Protein AF-A0A8S3AWS2-F1 (afdb_monomer_lite)

Secondary structure (DSSP, 8-state):
-HHHHTTGGGS-GGGHHHH--TTTHHHHHHHHHHHHHHT-SS-HHHHHHHHT-SSTHHHHHHHHHHS--HHHHTTT----

Radius of gyration: 12.94 Å; chains: 1; bounding box: 26×28×33 Å

Sequence (80 aa):
FLDSICGSQTGLLGLLGNYINEDNVDLINQALITLTEYCQGPCRDNQDSIVNHESNGIDIIIAIVLNDITPLNQKNYDLV

Organism: NCBI:txid392030

Foldseek 3Di:
DLLVQQVVVVVCLVCSLVSDDPVCVVVVLVVVVVLCVQCPDPNVVSVCCQVPPPGCNVVNVVSVVPDPSVVCVVVVDDRD

Structure (mmCIF, N/CA/C/O backbone):
data_AF-A0A8S3AWS2-F1
#
_entry.id   AF-A0A8S3AWS2-F1
#
loop_
_atom_site.group_PDB
_atom_site.id
_atom_site.type_symbol
_atom_site.label_atom_id
_atom_site.label_alt_id
_atom_site.label_comp_id
_atom_site.label_asym_id
_atom_site.label_entity_id
_atom_site.label_seq_id
_atom_site.pdbx_PDB_ins_code
_atom_site.Cartn_x
_atom_site.Cartn_y
_atom_site.Cartn_z
_atom_site.occupancy
_atom_site.B_iso_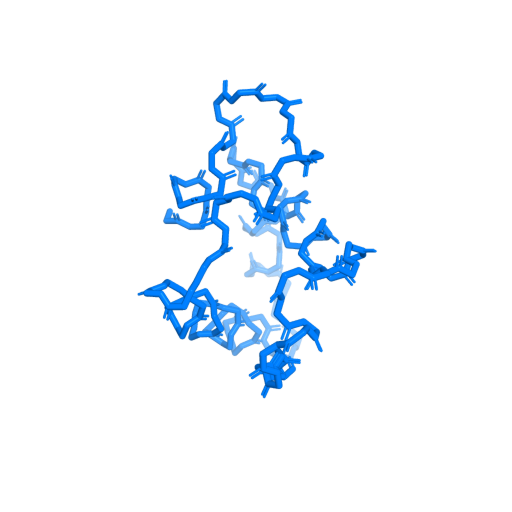or_equiv
_atom_site.auth_seq_id
_atom_site.auth_comp_id
_atom_site.auth_asym_id
_atom_site.auth_atom_id
_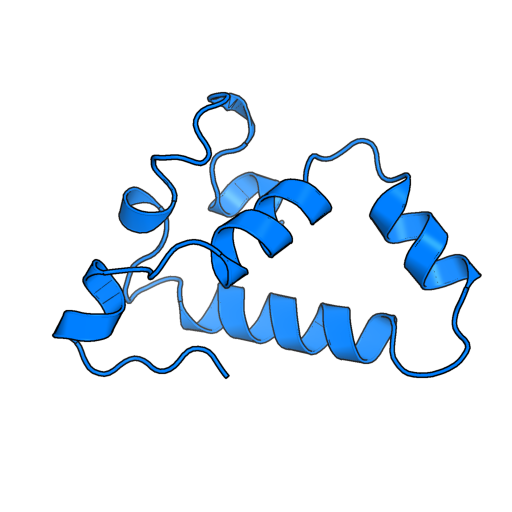atom_site.pdbx_PDB_model_num
ATOM 1 N N . PHE A 1 1 ? -2.809 8.593 -1.458 1.00 73.00 1 PHE A N 1
ATOM 2 C CA . PHE A 1 1 ? -3.912 7.871 -0.787 1.00 73.00 1 PHE A CA 1
ATOM 3 C C . PHE A 1 1 ? -3.541 7.523 0.649 1.00 73.00 1 PHE A C 1
ATOM 5 O O . PHE A 1 1 ? -4.021 8.222 1.530 1.00 73.00 1 PHE A O 1
ATOM 12 N N . LEU A 1 2 ? -2.643 6.554 0.900 1.00 72.50 2 LEU A N 1
ATOM 13 C CA . LEU A 1 2 ? -2.185 6.224 2.266 1.00 72.50 2 LEU A CA 1
ATOM 14 C C . LEU A 1 2 ? -1.600 7.437 2.999 1.00 72.50 2 LEU A C 1
ATOM 16 O O . LEU A 1 2 ? -1.965 7.701 4.136 1.00 72.50 2 LEU A O 1
ATOM 20 N N . ASP A 1 3 ? -0.796 8.232 2.296 1.00 73.06 3 ASP A N 1
ATOM 21 C CA . ASP A 1 3 ? -0.244 9.510 2.763 1.00 73.06 3 ASP A CA 1
ATOM 22 C C . ASP A 1 3 ? -1.307 10.498 3.288 1.00 73.06 3 ASP A C 1
ATOM 24 O O . ASP A 1 3 ? -1.127 11.157 4.311 1.00 73.06 3 ASP A O 1
ATOM 28 N N . SER A 1 4 ? -2.464 10.532 2.623 1.00 74.75 4 SER A N 1
ATOM 29 C CA . SER A 1 4 ? -3.591 11.411 2.945 1.00 74.75 4 SER A CA 1
ATOM 30 C C . SER A 1 4 ? -4.446 10.875 4.098 1.00 74.75 4 SER A C 1
ATOM 32 O O . SER A 1 4 ? -4.962 11.665 4.880 1.00 74.75 4 SER A O 1
ATOM 34 N N . ILE A 1 5 ? -4.586 9.550 4.212 1.00 69.94 5 ILE A N 1
ATOM 35 C CA . ILE A 1 5 ? -5.328 8.890 5.300 1.00 69.94 5 ILE A CA 1
ATOM 36 C C . ILE A 1 5 ? -4.511 8.896 6.598 1.00 69.94 5 ILE A C 1
ATOM 38 O O . ILE A 1 5 ? -5.064 9.111 7.670 1.00 69.94 5 ILE A O 1
ATOM 42 N N . CYS A 1 6 ? -3.192 8.720 6.499 1.00 67.81 6 CYS A N 1
ATOM 43 C CA . CYS A 1 6 ? -2.290 8.607 7.646 1.00 67.81 6 CYS A CA 1
ATOM 44 C C . CYS A 1 6 ? -1.694 9.953 8.104 1.00 67.81 6 CYS A C 1
ATOM 46 O O . CYS A 1 6 ? -0.859 9.974 9.004 1.00 67.81 6 CYS A O 1
ATOM 48 N N . GLY A 1 7 ? -2.108 11.077 7.506 1.00 63.53 7 GLY A N 1
ATOM 49 C CA . GLY A 1 7 ? -1.820 12.419 8.028 1.00 63.53 7 GLY A CA 1
ATOM 50 C C . GLY A 1 7 ? -0.380 12.921 7.848 1.00 63.53 7 GLY A C 1
ATOM 51 O O . GLY A 1 7 ? 0.091 13.703 8.680 1.00 63.53 7 GLY A O 1
ATOM 52 N N . SER A 1 8 ? 0.324 12.528 6.778 1.00 57.88 8 SER A N 1
ATOM 53 C CA . SER A 1 8 ? 1.771 12.785 6.607 1.00 57.88 8 SER A CA 1
ATOM 54 C C . SER A 1 8 ? 2.198 14.262 6.654 1.00 57.88 8 SER A C 1
ATOM 56 O O . SER A 1 8 ? 3.346 14.560 6.985 1.00 57.88 8 SER A O 1
ATOM 58 N N . GLN A 1 9 ? 1.274 15.201 6.414 1.00 53.72 9 GLN A N 1
ATOM 59 C CA . GLN A 1 9 ? 1.528 16.644 6.514 1.00 53.72 9 GLN A CA 1
ATOM 60 C C . GLN A 1 9 ? 1.855 17.122 7.940 1.00 53.72 9 GLN A C 1
ATOM 62 O O . GLN A 1 9 ? 2.312 18.249 8.113 1.00 53.72 9 GLN A O 1
ATOM 67 N N . THR A 1 10 ? 1.639 16.296 8.969 1.00 54.06 10 THR A N 1
ATOM 68 C CA . THR A 1 10 ? 1.856 16.692 10.372 1.00 54.06 10 THR A CA 1
ATOM 69 C C . THR A 1 10 ? 3.206 16.263 10.955 1.00 54.06 10 THR A C 1
ATOM 71 O O . THR A 1 10 ? 3.506 16.625 12.090 1.00 54.06 10 THR A O 1
ATOM 74 N N . GLY A 1 11 ? 4.050 15.531 10.212 1.00 51.84 11 GLY A N 1
ATOM 75 C CA . GLY A 1 11 ? 5.397 15.143 10.670 1.00 51.84 11 GLY A CA 1
ATOM 76 C C . GLY A 1 11 ? 5.425 14.222 11.901 1.00 51.84 11 GLY A C 1
ATOM 77 O O . GLY A 1 11 ? 6.481 14.011 12.492 1.00 51.84 11 GLY A O 1
ATOM 78 N N . LEU A 1 12 ? 4.277 13.666 12.297 1.00 53.69 12 LEU A N 1
ATOM 79 C CA . LEU A 1 12 ? 4.099 12.861 13.504 1.00 53.69 12 LEU A CA 1
ATOM 80 C C . LEU A 1 12 ? 3.540 11.480 13.141 1.00 53.69 12 LEU A C 1
ATOM 82 O O . LEU A 1 12 ? 2.382 11.165 13.402 1.00 53.69 12 LEU A O 1
ATOM 86 N N . LEU A 1 13 ? 4.404 10.611 12.605 1.00 56.44 13 LEU A N 1
ATOM 87 C CA . LEU A 1 13 ? 4.116 9.172 12.483 1.00 56.44 13 LEU A CA 1
ATOM 88 C C . LEU A 1 13 ? 3.746 8.531 13.840 1.00 56.44 13 LEU A C 1
ATOM 90 O O . LEU A 1 13 ? 3.055 7.521 13.878 1.00 56.44 13 LEU A O 1
ATOM 94 N N . GLY A 1 14 ? 4.106 9.157 14.969 1.00 56.31 14 GLY A N 1
ATOM 95 C CA . GLY A 1 14 ? 3.687 8.739 16.314 1.00 56.31 14 GLY A CA 1
ATOM 96 C C . GLY A 1 14 ? 2.187 8.884 16.625 1.00 56.31 14 GLY A C 1
ATOM 97 O O . GLY A 1 14 ? 1.767 8.491 17.708 1.00 56.31 14 GLY A O 1
ATOM 98 N N . LEU A 1 15 ? 1.375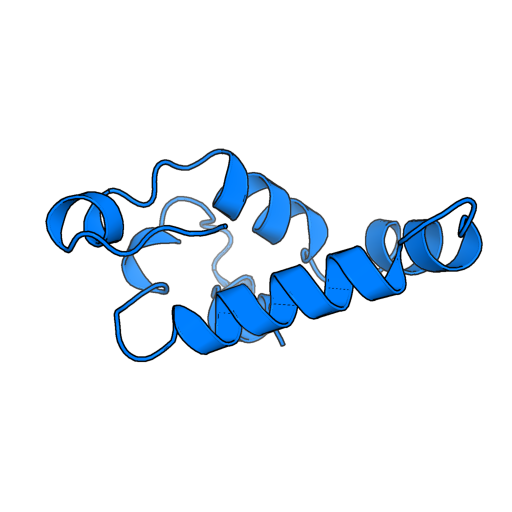 9.439 15.713 1.00 62.69 15 LEU A N 1
ATOM 99 C CA . LEU A 1 15 ? -0.083 9.571 15.866 1.00 62.69 15 LEU A CA 1
ATOM 100 C C . LEU A 1 15 ? -0.880 8.631 14.947 1.00 62.69 15 LEU A C 1
ATOM 102 O O . LEU A 1 15 ? -2.099 8.767 14.869 1.00 62.69 15 LEU A O 1
ATOM 106 N N . LEU A 1 16 ? -0.236 7.667 14.279 1.00 64.50 16 LEU A N 1
ATOM 107 C CA . LEU A 1 16 ? -0.904 6.700 13.393 1.00 64.50 16 LEU A CA 1
ATOM 108 C C . LEU A 1 16 ? -2.112 6.015 14.053 1.00 64.50 16 LEU A C 1
ATOM 110 O O . LEU A 1 16 ? -3.159 5.895 13.426 1.00 64.50 16 LEU A O 1
ATOM 114 N N . GLY A 1 17 ? -2.021 5.674 15.342 1.00 62.50 17 GLY A N 1
ATOM 115 C CA . GLY A 1 17 ? -3.134 5.086 16.097 1.00 62.50 17 GLY A CA 1
ATOM 116 C C . GLY A 1 17 ? -4.373 5.983 16.256 1.00 62.50 17 GLY A C 1
ATOM 117 O O . GLY A 1 17 ? -5.437 5.468 16.573 1.00 62.50 17 GLY A O 1
ATOM 118 N N . ASN A 1 18 ? -4.268 7.299 16.024 1.00 63.47 18 ASN A N 1
ATOM 119 C CA . ASN A 1 18 ? -5.416 8.218 16.014 1.00 63.47 18 ASN A CA 1
ATOM 120 C C . ASN A 1 18 ? -6.066 8.332 14.631 1.00 63.47 18 ASN A C 1
ATOM 122 O O . ASN A 1 18 ? -7.237 8.696 14.527 1.00 63.47 18 ASN A O 1
ATOM 126 N N . TYR A 1 19 ? -5.295 8.073 13.575 1.00 70.19 19 TYR A N 1
ATOM 127 C CA . TYR A 1 19 ? -5.771 8.147 12.198 1.00 70.19 19 TYR A CA 1
ATOM 128 C C . TYR A 1 19 ? -6.338 6.816 11.721 1.00 70.19 19 TYR A C 1
ATOM 130 O O . TYR A 1 19 ? -7.225 6.820 10.876 1.00 70.19 19 TYR A O 1
ATOM 138 N N . ILE A 1 20 ? -5.878 5.698 12.286 1.00 74.12 20 ILE A N 1
ATOM 139 C CA . ILE A 1 20 ? -6.385 4.361 11.984 1.00 74.12 20 ILE A CA 1
ATOM 140 C C . ILE A 1 20 ? -7.510 4.014 12.959 1.00 74.12 20 ILE A C 1
ATOM 142 O O . ILE A 1 20 ? -7.318 4.010 14.173 1.00 74.12 20 ILE A O 1
ATOM 146 N N . ASN A 1 21 ? -8.692 3.727 12.425 1.00 73.94 21 ASN A N 1
ATOM 147 C CA . ASN A 1 21 ? -9.877 3.363 13.194 1.00 73.94 21 ASN A CA 1
ATOM 148 C C . ASN A 1 21 ? -10.729 2.334 12.432 1.00 73.94 21 ASN A C 1
ATOM 150 O O . ASN A 1 21 ? -10.394 1.924 11.322 1.00 73.94 21 ASN A O 1
ATOM 154 N N . GLU A 1 22 ? -11.836 1.907 13.038 1.00 74.12 22 GLU A N 1
ATOM 155 C CA . GLU A 1 22 ? -12.712 0.868 12.481 1.00 74.12 22 GLU A CA 1
ATOM 156 C C . GLU A 1 22 ? -13.347 1.235 11.132 1.00 74.12 22 GLU A C 1
ATOM 158 O O . GLU A 1 22 ? -13.631 0.341 10.343 1.00 74.12 22 GLU A O 1
ATOM 163 N N . ASP A 1 23 ? -13.498 2.524 10.823 1.00 80.62 23 ASP A N 1
ATOM 164 C CA . ASP A 1 23 ? -14.097 2.970 9.562 1.00 80.62 23 ASP A CA 1
ATOM 165 C C . ASP A 1 23 ? -13.107 2.927 8.386 1.00 80.62 23 ASP A C 1
ATOM 167 O O . ASP A 1 23 ? -13.518 2.965 7.225 1.00 80.62 23 ASP A O 1
ATOM 171 N N . ASN A 1 24 ? -11.796 2.895 8.658 1.00 76.75 24 ASN A N 1
ATOM 172 C CA . ASN A 1 24 ? -10.766 2.988 7.619 1.00 76.75 24 ASN A CA 1
ATOM 173 C C . ASN A 1 24 ? -9.736 1.853 7.616 1.00 76.75 24 ASN A C 1
ATOM 175 O O . ASN A 1 24 ? -8.984 1.744 6.645 1.00 76.75 24 ASN A O 1
ATOM 179 N N . VAL A 1 25 ? -9.731 0.985 8.631 1.00 79.38 25 VA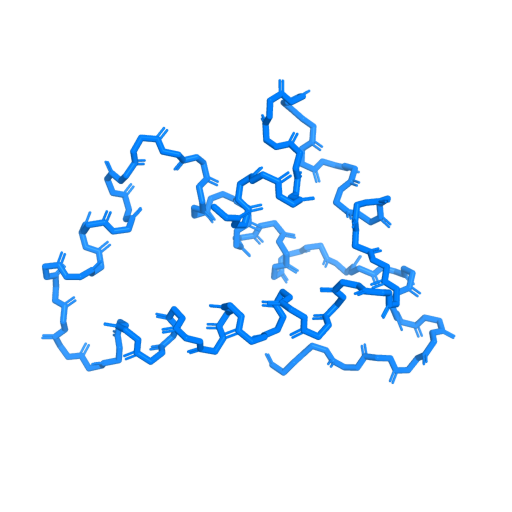L A N 1
ATOM 180 C CA . VAL A 1 25 ? -8.807 -0.155 8.719 1.00 79.38 25 VAL A CA 1
ATOM 181 C C . VAL A 1 25 ? -8.907 -1.073 7.497 1.00 79.38 25 VAL A C 1
ATOM 183 O O . VAL A 1 25 ? -7.879 -1.441 6.934 1.00 79.38 25 VAL A O 1
ATOM 186 N N . ASP A 1 26 ? -10.119 -1.347 7.007 1.00 82.62 26 ASP A N 1
ATOM 187 C CA . ASP A 1 26 ? -10.331 -2.200 5.830 1.00 82.62 26 ASP A CA 1
ATOM 188 C C . ASP A 1 26 ? -9.760 -1.572 4.550 1.00 82.62 26 ASP A C 1
ATOM 190 O O . ASP A 1 26 ? -9.163 -2.260 3.721 1.00 82.62 26 ASP A O 1
ATOM 194 N N . LEU A 1 27 ? -9.878 -0.248 4.401 1.00 83.94 27 LEU A N 1
ATOM 195 C CA . LEU A 1 27 ? -9.323 0.487 3.259 1.00 83.94 27 LEU A CA 1
ATOM 196 C C . LEU A 1 27 ? -7.793 0.519 3.294 1.00 83.94 27 LEU A C 1
ATOM 198 O O . LEU A 1 27 ? -7.148 0.432 2.248 1.00 83.94 27 LEU A O 1
ATOM 202 N N . ILE A 1 28 ? -7.209 0.647 4.488 1.00 81.25 28 ILE A N 1
ATOM 203 C CA . ILE A 1 28 ? -5.757 0.588 4.680 1.00 81.25 28 ILE A CA 1
ATOM 204 C C . ILE A 1 28 ? -5.254 -0.818 4.358 1.00 81.25 28 ILE A C 1
ATOM 206 O O . ILE A 1 28 ? -4.307 -0.950 3.585 1.00 81.25 28 ILE A O 1
ATOM 210 N N . ASN A 1 29 ? -5.922 -1.855 4.868 1.00 81.75 29 ASN A N 1
ATOM 211 C CA . ASN A 1 29 ? -5.581 -3.245 4.581 1.00 81.75 29 ASN A CA 1
ATOM 212 C C . ASN A 1 29 ? -5.652 -3.539 3.073 1.00 81.75 29 ASN A C 1
ATOM 214 O O . ASN A 1 29 ? -4.696 -4.034 2.480 1.00 81.75 29 ASN A O 1
ATOM 218 N N . GLN A 1 30 ? -6.731 -3.125 2.403 1.00 85.19 30 GLN A N 1
ATOM 219 C CA . GLN A 1 30 ? -6.860 -3.269 0.952 1.00 85.19 30 GLN A CA 1
ATOM 220 C C . GLN A 1 30 ? -5.741 -2.541 0.189 1.00 85.19 30 GLN A C 1
ATOM 222 O O . GLN A 1 30 ? -5.215 -3.067 -0.795 1.00 85.19 30 GLN A O 1
ATOM 227 N N . ALA A 1 31 ? -5.361 -1.338 0.624 1.00 86.31 31 ALA A N 1
ATOM 228 C CA . ALA A 1 31 ? -4.266 -0.595 0.012 1.00 86.31 31 ALA A CA 1
ATOM 229 C C . ALA A 1 31 ? -2.910 -1.298 0.206 1.00 86.31 31 ALA A C 1
ATOM 231 O O . ALA A 1 31 ? -2.121 -1.341 -0.737 1.00 86.31 31 ALA A O 1
ATOM 232 N N . LEU A 1 32 ? -2.653 -1.888 1.378 1.00 84.19 32 LEU A N 1
ATOM 233 C CA . LEU A 1 32 ? -1.448 -2.684 1.640 1.00 84.19 32 LEU A CA 1
ATOM 234 C C . LEU A 1 32 ? -1.408 -3.957 0.784 1.00 84.19 32 LEU A C 1
ATOM 236 O O . LEU A 1 32 ? -0.382 -4.241 0.166 1.00 84.19 32 LEU A O 1
ATOM 240 N N . ILE A 1 33 ? -2.527 -4.675 0.658 1.00 85.88 33 ILE A N 1
ATOM 241 C CA . ILE A 1 33 ? -2.640 -5.844 -0.230 1.00 85.88 33 ILE A CA 1
ATOM 242 C C . ILE A 1 33 ? -2.359 -5.434 -1.681 1.00 85.88 33 ILE A C 1
ATOM 244 O O . ILE A 1 33 ? -1.510 -6.020 -2.341 1.00 85.88 33 ILE A O 1
ATOM 248 N N . THR A 1 34 ? -2.975 -4.350 -2.154 1.00 88.25 34 THR A N 1
ATOM 249 C CA . THR A 1 34 ? -2.760 -3.860 -3.526 1.00 88.25 34 THR A CA 1
ATOM 250 C C . THR A 1 34 ? -1.296 -3.473 -3.771 1.00 88.25 34 THR A C 1
ATOM 252 O O . THR A 1 34 ? -0.753 -3.728 -4.843 1.00 88.25 34 THR A O 1
ATOM 255 N N . LEU A 1 35 ? -0.627 -2.864 -2.786 1.00 86.62 35 LEU A N 1
ATOM 256 C CA . LEU A 1 35 ? 0.788 -2.495 -2.891 1.00 86.62 35 LEU A CA 1
ATOM 257 C C . LEU A 1 35 ? 1.713 -3.714 -2.875 1.00 86.62 35 LEU A C 1
ATOM 259 O O . LEU A 1 35 ? 2.694 -3.743 -3.620 1.00 86.62 35 LEU A O 1
ATOM 263 N N . THR A 1 36 ? 1.410 -4.721 -2.055 1.00 86.44 36 THR A N 1
ATOM 264 C CA . THR A 1 36 ? 2.188 -5.967 -2.032 1.00 86.44 36 THR A CA 1
ATOM 265 C C . THR A 1 36 ? 2.019 -6.750 -3.334 1.00 86.44 36 THR A C 1
ATOM 267 O O . THR A 1 36 ? 3.019 -7.227 -3.866 1.00 86.44 36 THR A O 1
ATOM 270 N N . GLU A 1 37 ? 0.814 -6.786 -3.913 1.00 90.00 37 GLU A N 1
ATOM 271 C CA . GLU A 1 37 ? 0.552 -7.333 -5.253 1.00 90.00 37 GLU A CA 1
ATOM 272 C C . GLU A 1 37 ? 1.285 -6.547 -6.353 1.00 90.00 37 GLU A C 1
ATOM 274 O O . GLU A 1 37 ? 1.936 -7.141 -7.213 1.00 90.00 37 GLU A O 1
ATOM 279 N N . TYR A 1 38 ? 1.253 -5.210 -6.307 1.00 88.06 38 TYR A N 1
ATOM 280 C CA . TYR A 1 38 ? 1.932 -4.346 -7.283 1.00 88.06 38 TYR A CA 1
ATOM 281 C C . TYR A 1 38 ? 3.454 -4.553 -7.312 1.00 88.06 38 TYR A C 1
ATOM 283 O O . TYR A 1 38 ? 4.082 -4.409 -8.362 1.00 88.06 38 TYR A O 1
ATOM 291 N N . CYS A 1 39 ? 4.047 -4.903 -6.170 1.00 88.44 39 CYS A N 1
ATOM 292 C CA . CYS A 1 39 ? 5.480 -5.162 -6.027 1.00 88.44 39 CYS A CA 1
ATOM 293 C C . CYS A 1 39 ? 5.852 -6.649 -6.048 1.00 88.44 39 CYS A C 1
ATOM 295 O O . CYS A 1 39 ? 7.023 -6.981 -5.835 1.00 88.44 39 CYS A O 1
ATOM 297 N N . GLN A 1 40 ? 4.892 -7.546 -6.285 1.00 88.19 40 GLN A N 1
ATOM 298 C CA . GLN A 1 40 ? 5.115 -8.982 -6.191 1.00 88.19 40 GLN A CA 1
ATOM 299 C C . GLN A 1 40 ? 6.049 -9.486 -7.308 1.00 88.19 40 GLN A C 1
ATOM 301 O O . GLN A 1 40 ? 5.836 -9.240 -8.494 1.00 88.19 40 GLN A O 1
ATOM 306 N N . GLY A 1 41 ? 7.085 -10.248 -6.932 1.00 88.56 41 GLY A N 1
ATOM 307 C CA . GLY A 1 41 ? 8.071 -10.824 -7.858 1.00 88.56 41 GLY A CA 1
ATOM 308 C C . GLY A 1 41 ? 9.287 -9.920 -8.127 1.00 88.56 41 GLY A C 1
ATOM 309 O O . GLY A 1 41 ? 9.511 -8.946 -7.407 1.00 88.56 41 GLY A O 1
ATOM 310 N N . PRO A 1 42 ? 10.129 -10.238 -9.134 1.00 84.69 42 PRO A N 1
ATOM 311 C CA . PRO A 1 42 ? 11.279 -9.416 -9.514 1.00 84.69 42 PRO A CA 1
ATOM 312 C C . PRO A 1 42 ? 10.810 -8.156 -10.264 1.00 84.69 42 PRO A C 1
ATOM 314 O O . PRO A 1 42 ? 10.997 -8.023 -11.470 1.00 84.69 42 PRO A O 1
ATOM 317 N N . CYS A 1 43 ? 10.164 -7.244 -9.538 1.00 88.31 43 CYS A N 1
ATOM 318 C CA . CYS A 1 43 ? 9.507 -6.054 -10.071 1.00 88.31 43 CYS A CA 1
ATOM 319 C C . CYS A 1 43 ? 10.229 -4.779 -9.611 1.00 88.31 43 CYS A C 1
ATOM 321 O O . CYS A 1 43 ? 9.710 -3.977 -8.835 1.00 88.31 43 CYS A O 1
ATOM 323 N N . ARG A 1 44 ? 11.486 -4.634 -10.045 1.00 88.69 44 ARG A N 1
ATOM 324 C CA . ARG A 1 44 ? 12.393 -3.586 -9.556 1.00 88.69 44 ARG A 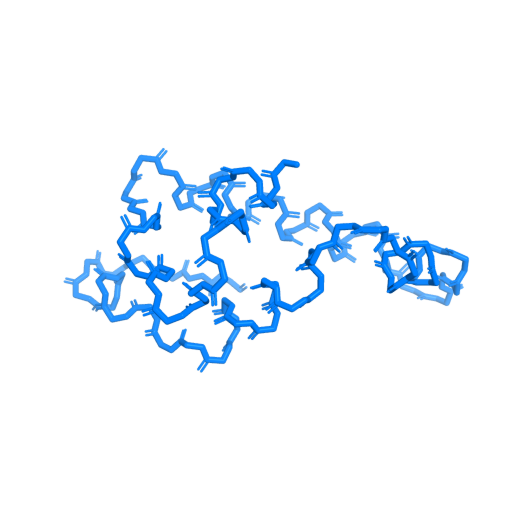CA 1
ATOM 325 C C . ARG A 1 44 ? 11.894 -2.178 -9.869 1.00 88.69 44 ARG A C 1
ATOM 327 O O . ARG A 1 44 ? 11.928 -1.333 -8.989 1.00 88.69 44 ARG A O 1
ATOM 334 N N . ASP A 1 45 ? 11.351 -1.965 -11.062 1.00 91.62 45 ASP A N 1
ATOM 335 C CA . ASP A 1 45 ? 10.839 -0.655 -11.474 1.00 91.62 45 ASP A CA 1
ATOM 336 C C . ASP A 1 45 ? 9.667 -0.200 -10.591 1.00 91.62 45 ASP A C 1
ATOM 338 O O . ASP A 1 45 ? 9.574 0.971 -10.221 1.00 91.62 45 ASP A O 1
ATOM 342 N N . ASN A 1 46 ? 8.801 -1.131 -10.185 1.00 87.56 46 ASN A N 1
ATOM 343 C CA . ASN A 1 46 ? 7.673 -0.853 -9.299 1.00 87.56 46 ASN A CA 1
ATOM 344 C C . ASN A 1 46 ? 8.147 -0.553 -7.875 1.00 87.56 46 ASN A C 1
ATOM 346 O O . ASN A 1 46 ? 7.667 0.396 -7.257 1.00 87.56 46 ASN A O 1
ATOM 350 N N . GLN A 1 47 ? 9.123 -1.318 -7.380 1.00 85.19 47 GLN A N 1
ATOM 351 C CA . GLN A 1 47 ? 9.736 -1.083 -6.072 1.00 85.19 47 GLN A CA 1
ATOM 352 C C . GLN A 1 47 ? 10.455 0.273 -6.034 1.00 85.19 47 GLN A C 1
ATOM 354 O O . GLN A 1 47 ? 10.213 1.064 -5.125 1.00 85.19 47 GLN A O 1
ATOM 359 N N . ASP A 1 48 ? 11.253 0.587 -7.057 1.00 88.38 48 ASP A N 1
ATOM 360 C CA . ASP A 1 48 ? 11.953 1.866 -7.186 1.00 88.38 48 ASP A CA 1
ATOM 361 C C . ASP A 1 48 ? 10.958 3.029 -7.322 1.00 88.38 48 ASP A C 1
ATOM 363 O O . ASP A 1 48 ? 11.187 4.100 -6.762 1.00 88.38 48 ASP A O 1
ATOM 367 N N . SER A 1 49 ? 9.822 2.824 -7.997 1.00 87.19 49 SER A N 1
ATOM 368 C CA . SER A 1 49 ? 8.761 3.835 -8.105 1.00 87.19 49 SER A CA 1
ATOM 369 C C . SER A 1 49 ? 8.101 4.151 -6.764 1.00 87.19 49 SER A C 1
ATOM 371 O O . SER A 1 49 ? 7.714 5.294 -6.551 1.00 87.19 49 SER A O 1
ATOM 373 N N . ILE A 1 50 ? 7.974 3.173 -5.858 1.00 84.06 50 ILE A N 1
ATOM 374 C CA . ILE A 1 50 ? 7.436 3.399 -4.506 1.00 84.06 50 ILE A CA 1
ATOM 375 C C . ILE A 1 50 ? 8.482 4.055 -3.606 1.00 84.06 50 ILE A C 1
ATOM 377 O O . ILE A 1 50 ? 8.165 5.014 -2.908 1.00 84.06 50 ILE A O 1
ATOM 381 N N . VAL A 1 51 ? 9.718 3.547 -3.617 1.00 82.19 51 VAL A N 1
ATOM 382 C CA . VAL A 1 51 ? 10.807 4.036 -2.755 1.00 82.19 51 VAL A CA 1
ATOM 383 C C . VAL A 1 51 ? 11.178 5.479 -3.090 1.00 82.19 51 VAL A C 1
ATOM 385 O O . VAL A 1 51 ? 11.422 6.271 -2.187 1.00 82.19 51 VAL A O 1
ATOM 388 N N . ASN A 1 52 ? 11.210 5.828 -4.378 1.00 83.62 52 ASN A N 1
ATOM 389 C CA . ASN A 1 52 ? 11.591 7.165 -4.835 1.00 83.62 52 ASN A CA 1
ATOM 390 C C . ASN A 1 52 ? 10.397 8.118 -4.983 1.00 83.62 52 ASN A C 1
ATOM 392 O O . ASN A 1 52 ? 10.571 9.233 -5.477 1.00 83.62 52 ASN A O 1
ATOM 396 N N . HIS A 1 53 ? 9.184 7.696 -4.614 1.00 81.88 53 HIS A N 1
ATOM 397 C CA . HIS A 1 53 ? 8.019 8.566 -4.713 1.00 81.88 53 HIS A CA 1
ATOM 398 C C . HIS A 1 53 ? 8.156 9.738 -3.732 1.00 81.88 53 HIS A C 1
ATOM 400 O O . HIS A 1 53 ? 8.521 9.542 -2.579 1.00 81.88 53 HIS A O 1
ATOM 406 N N . GLU A 1 54 ? 7.800 10.954 -4.156 1.00 68.81 54 GLU A N 1
ATOM 407 C CA . GLU A 1 54 ? 7.927 12.175 -3.334 1.00 68.81 54 GLU A CA 1
ATOM 408 C C . GLU A 1 54 ? 7.056 12.173 -2.063 1.00 68.81 54 GLU A C 1
ATOM 410 O O . GLU A 1 54 ? 7.211 13.020 -1.186 1.00 68.81 54 GLU A O 1
ATOM 415 N N . SER A 1 55 ? 6.118 11.233 -1.959 1.00 74.50 55 SER A N 1
ATOM 416 C CA . SER A 1 55 ? 5.320 11.034 -0.749 1.00 74.50 55 SER A CA 1
ATOM 417 C C . SER A 1 55 ? 6.057 10.159 0.258 1.00 74.50 55 SER A C 1
ATOM 419 O O . SER A 1 55 ? 6.647 9.155 -0.134 1.00 74.50 55 SER A O 1
ATOM 421 N N . ASN A 1 56 ? 5.846 10.403 1.552 1.00 70.81 56 ASN A N 1
ATOM 422 C CA . ASN A 1 56 ? 6.378 9.595 2.662 1.00 70.81 56 ASN A CA 1
ATOM 423 C C . ASN A 1 56 ? 5.706 8.205 2.783 1.00 70.81 56 ASN A C 1
ATOM 425 O O . ASN A 1 56 ? 5.558 7.654 3.872 1.00 70.81 56 ASN A O 1
ATOM 429 N N . GLY A 1 57 ? 5.233 7.635 1.671 1.00 73.25 57 GLY A N 1
ATOM 430 C CA . GLY A 1 57 ? 4.428 6.420 1.630 1.00 73.25 57 GLY A CA 1
ATOM 431 C C . GLY A 1 57 ? 5.150 5.214 2.222 1.00 73.25 57 GLY A C 1
ATOM 432 O O . GLY A 1 57 ? 4.524 4.434 2.933 1.00 73.25 57 GLY A O 1
ATOM 433 N N . ILE A 1 58 ? 6.462 5.087 1.996 1.00 78.12 58 ILE A N 1
ATOM 434 C CA . ILE A 1 58 ? 7.244 3.982 2.558 1.00 78.12 58 ILE A CA 1
ATOM 435 C C . ILE A 1 58 ? 7.453 4.123 4.067 1.00 78.12 58 ILE A C 1
ATOM 437 O O . ILE A 1 58 ? 7.300 3.141 4.786 1.00 78.12 58 ILE A O 1
ATOM 441 N N . ASP A 1 59 ? 7.697 5.337 4.562 1.00 76.31 59 ASP A N 1
ATOM 442 C CA . ASP A 1 59 ? 7.837 5.600 5.997 1.00 76.31 59 ASP A CA 1
ATOM 443 C C . ASP A 1 59 ? 6.527 5.321 6.739 1.00 76.31 59 ASP A C 1
ATOM 445 O O . ASP A 1 59 ? 6.531 4.785 7.845 1.00 76.31 59 ASP A O 1
ATOM 449 N N . ILE A 1 60 ? 5.393 5.616 6.100 1.00 75.19 60 ILE A N 1
ATOM 450 C CA . ILE A 1 60 ? 4.056 5.305 6.614 1.00 75.19 60 ILE A CA 1
ATOM 451 C C . ILE A 1 60 ? 3.824 3.796 6.660 1.00 75.19 60 ILE A C 1
ATOM 453 O O . ILE A 1 60 ? 3.358 3.298 7.679 1.00 75.19 60 ILE A O 1
ATOM 457 N N . ILE A 1 61 ? 4.174 3.059 5.601 1.00 76.38 61 ILE A N 1
ATOM 458 C CA . ILE A 1 61 ? 4.064 1.590 5.584 1.00 76.38 61 ILE A CA 1
ATOM 459 C C . ILE A 1 61 ? 4.943 0.982 6.681 1.00 76.38 61 ILE A C 1
ATOM 461 O O . ILE A 1 61 ? 4.472 0.150 7.452 1.00 76.38 61 ILE A O 1
ATOM 465 N N . ILE A 1 62 ? 6.193 1.438 6.803 1.00 74.25 62 ILE A N 1
ATOM 466 C CA . ILE A 1 62 ? 7.119 0.997 7.852 1.00 74.25 62 ILE A CA 1
ATOM 467 C C . ILE A 1 62 ? 6.529 1.278 9.232 1.00 74.25 62 ILE A C 1
ATOM 469 O O . ILE A 1 62 ? 6.551 0.411 10.099 1.00 74.25 62 ILE A O 1
ATOM 473 N N . ALA A 1 63 ? 5.962 2.460 9.449 1.00 73.12 63 ALA A N 1
ATOM 474 C CA . ALA A 1 63 ? 5.371 2.800 10.729 1.00 73.12 63 ALA A CA 1
ATOM 475 C C . ALA A 1 63 ? 4.063 2.046 11.013 1.00 73.12 63 ALA A C 1
ATOM 477 O O . ALA A 1 63 ? 3.801 1.768 12.175 1.00 73.12 63 ALA A O 1
ATOM 478 N N . ILE A 1 64 ? 3.269 1.665 10.011 1.00 71.25 64 ILE A N 1
ATOM 479 C CA . ILE A 1 64 ? 2.106 0.782 10.203 1.00 71.25 64 ILE A CA 1
ATOM 480 C C . ILE A 1 64 ? 2.554 -0.623 10.630 1.00 71.25 64 ILE A C 1
ATOM 482 O O . ILE A 1 64 ? 1.930 -1.212 11.503 1.00 71.25 64 ILE A O 1
ATOM 486 N N . VAL A 1 65 ? 3.645 -1.139 10.055 1.00 69.69 65 VAL A N 1
ATOM 487 C CA . VAL A 1 65 ? 4.188 -2.470 10.388 1.00 69.69 65 VAL A CA 1
ATOM 488 C C . VAL A 1 65 ? 4.916 -2.480 11.738 1.00 69.69 65 VAL A C 1
ATOM 490 O O . VAL A 1 65 ? 4.857 -3.468 12.463 1.00 69.69 65 VAL A O 1
ATOM 493 N N . LEU A 1 66 ? 5.641 -1.407 12.074 1.00 65.50 66 LEU A N 1
ATOM 494 C CA . LEU A 1 66 ? 6.459 -1.328 13.291 1.00 65.50 66 LEU A CA 1
ATOM 495 C C . LEU A 1 66 ? 5.700 -0.826 14.521 1.00 65.50 66 LEU A C 1
ATOM 497 O O . LEU A 1 66 ? 6.118 -1.128 15.639 1.00 65.50 66 LEU A O 1
ATOM 501 N N . ASN A 1 67 ? 4.639 -0.034 14.353 1.00 64.25 67 ASN A N 1
ATOM 502 C CA . ASN A 1 67 ? 3.793 0.323 15.483 1.00 64.25 67 ASN A CA 1
ATOM 503 C C . ASN A 1 67 ? 2.782 -0.800 15.693 1.00 64.25 67 ASN A C 1
ATOM 505 O O . ASN A 1 67 ? 1.939 -1.035 14.833 1.00 64.25 67 ASN A O 1
ATOM 509 N N . ASP A 1 68 ? 2.804 -1.425 16.873 1.00 54.53 68 ASP A N 1
ATOM 510 C CA . ASP A 1 68 ? 1.604 -2.069 17.399 1.00 54.53 68 ASP A CA 1
ATOM 511 C C . ASP A 1 68 ? 0.499 -1.010 17.356 1.00 54.53 68 ASP A C 1
ATOM 513 O O . ASP A 1 68 ? 0.531 -0.032 18.109 1.00 54.53 68 ASP A O 1
ATOM 517 N N . ILE A 1 69 ? -0.468 -1.149 16.448 1.00 59.78 69 ILE A N 1
ATOM 518 C CA . ILE A 1 69 ? -1.647 -0.287 16.444 1.00 59.78 69 ILE A CA 1
ATOM 519 C C . ILE A 1 69 ? -2.512 -0.779 17.608 1.00 59.78 69 ILE A C 1
ATOM 521 O O . ILE A 1 69 ? -3.498 -1.495 17.452 1.00 59.78 69 ILE A O 1
ATOM 525 N N . THR A 1 70 ? -2.105 -0.404 18.821 1.00 46.28 70 THR A N 1
ATOM 526 C CA . THR A 1 70 ? -2.730 -0.737 20.101 1.00 46.28 70 THR A CA 1
ATOM 527 C C . THR A 1 70 ? -4.258 -0.550 20.115 1.00 46.28 70 THR A C 1
ATOM 529 O O . THR A 1 70 ? -4.921 -1.371 20.752 1.00 46.28 70 THR A O 1
ATOM 532 N N . PRO A 1 71 ? -4.868 0.437 19.408 1.00 50.38 71 PRO A N 1
ATOM 533 C CA . PRO A 1 71 ? -6.330 0.515 19.330 1.00 50.38 71 PRO A CA 1
ATOM 534 C C . PRO A 1 71 ? -7.013 -0.632 18.557 1.00 50.38 71 PRO A C 1
ATOM 536 O O . PRO A 1 71 ? -8.164 -0.942 18.858 1.00 50.38 71 PRO A O 1
ATOM 539 N N . LEU A 1 72 ? -6.337 -1.303 17.614 1.00 52.22 72 LEU A N 1
ATOM 540 C CA . LEU A 1 72 ? -6.880 -2.471 16.895 1.00 52.22 72 LEU A CA 1
ATOM 541 C C . LEU A 1 72 ? -6.734 -3.765 17.708 1.00 52.22 72 LEU A C 1
ATOM 543 O O . LEU A 1 72 ? -7.632 -4.610 17.703 1.00 52.22 72 LEU A O 1
ATOM 547 N N . ASN A 1 73 ? -5.660 -3.861 18.496 1.00 49.91 73 ASN A N 1
ATOM 548 C CA . ASN A 1 73 ? -5.366 -5.003 19.366 1.00 49.91 73 ASN A CA 1
ATOM 549 C C . ASN A 1 73 ? -6.417 -5.178 20.490 1.00 49.91 73 ASN A C 1
ATOM 551 O O . ASN A 1 73 ? -6.661 -6.280 20.969 1.00 49.91 73 ASN A O 1
ATOM 555 N N . GLN A 1 74 ? -7.108 -4.098 20.883 1.00 51.56 74 GLN A N 1
ATOM 556 C CA . GLN A 1 74 ? -8.241 -4.151 21.822 1.00 51.56 74 GLN A CA 1
ATOM 557 C C . GLN A 1 74 ? -9.577 -4.560 21.172 1.00 51.56 74 GLN A C 1
ATOM 559 O O . GLN A 1 74 ? -10.505 -4.934 21.890 1.00 51.56 74 GLN A O 1
ATOM 564 N N . LYS A 1 75 ? -9.696 -4.491 19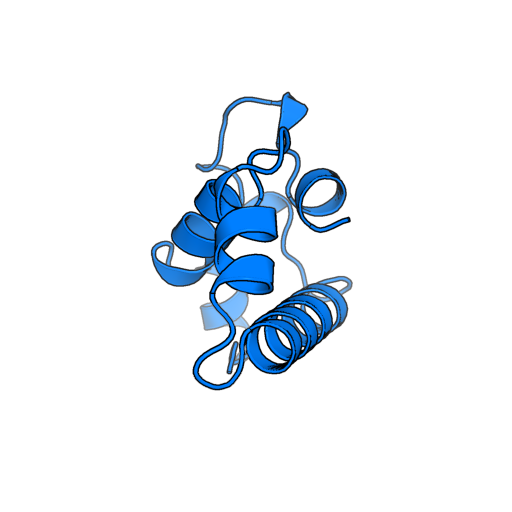.836 1.00 53.34 75 LYS A N 1
ATOM 565 C CA . LYS A 1 75 ? -10.934 -4.772 19.083 1.00 53.34 75 LYS A CA 1
ATOM 566 C C . LYS A 1 75 ? -10.872 -6.041 18.206 1.00 53.34 75 LYS A C 1
ATOM 568 O O . LYS A 1 75 ? -11.845 -6.316 17.514 1.00 53.34 75 LYS A O 1
ATOM 573 N N . ASN A 1 76 ? -9.803 -6.846 18.284 1.00 54.47 76 ASN A N 1
ATOM 574 C CA . ASN A 1 76 ? -9.579 -8.058 17.467 1.00 54.47 76 ASN A CA 1
ATOM 575 C C . ASN A 1 76 ? -9.583 -7.809 15.944 1.00 54.47 76 ASN A C 1
ATOM 577 O O . ASN A 1 76 ? -10.039 -8.664 15.184 1.00 54.47 76 ASN A O 1
ATOM 581 N N . TYR A 1 77 ? -9.109 -6.651 15.485 1.00 54.25 77 TYR A N 1
ATOM 582 C CA . TYR A 1 77 ? -8.870 -6.443 14.055 1.00 54.25 77 TYR A CA 1
ATOM 583 C C . TYR A 1 77 ? -7.431 -6.838 13.738 1.00 54.25 77 TYR A C 1
ATOM 585 O O . TYR A 1 77 ? -6.501 -6.131 14.122 1.00 54.25 77 TYR A O 1
ATOM 593 N N . ASP A 1 78 ? -7.267 -7.977 13.068 1.00 54.94 78 ASP A N 1
ATOM 594 C CA . ASP A 1 78 ? -5.978 -8.405 12.529 1.00 54.94 78 ASP A CA 1
ATOM 595 C C . ASP A 1 78 ? -5.676 -7.609 11.256 1.00 54.94 78 ASP A C 1
ATOM 597 O O . ASP A 1 78 ? -6.489 -7.554 10.327 1.00 54.94 78 ASP A O 1
ATOM 601 N N . LEU A 1 79 ? -4.498 -6.993 11.216 1.00 52.06 79 LEU A N 1
ATOM 602 C CA . LEU A 1 79 ? -3.880 -6.558 9.970 1.00 52.06 79 LEU A CA 1
ATOM 603 C C . LEU A 1 79 ? -3.086 -7.758 9.452 1.00 52.06 79 LEU A C 1
ATOM 605 O O . LEU A 1 79 ? -2.235 -8.281 10.168 1.00 52.06 79 LEU A O 1
ATOM 609 N N . VAL A 1 80 ? -3.439 -8.228 8.255 1.00 55.66 80 VAL A N 1
ATOM 610 C CA . VAL A 1 80 ? -2.842 -9.412 7.611 1.00 55.66 80 VAL A CA 1
ATOM 611 C C . VAL A 1 80 ? -1.383 -9.169 7.243 1.00 55.66 80 VAL A C 1
ATOM 613 O O . VAL A 1 80 ? -1.086 -8.071 6.718 1.00 55.66 80 VAL A O 1
#

InterPro domains:
  IPR013662 RyR/IP3R Homology associated domain [PF08454] (14-64)
  IPR015925 Ryanodine/Inositol 1,4,5-trisphosphate receptor [PTHR45816] (1-80)

pLDDT: mean 72.13, std 12.94, range [46.28, 91.62]